Protein AF-A0A1D9P5J7-F1 (afdb_monomer_lite)

Radius of gyration: 16.65 Å; chains: 1; bounding box: 50×26×41 Å

pLDDT: mean 78.48, std 14.66, range [35.38, 95.0]

Sequence (149 aa):
MTESGMLLKSKEDIKRYKVNTLYLCLWLREIQKYADMQSKGEDFDKEKFIYACKMCEQYKLDFISSKESLGFTDKFEFMETNHFVGFSIVDGKFVGDVTDEQLFAITDKWYYGFPVSANHYQFEVSCYAMTQFDTEDRTGMLYKDFKNN

Foldseek 3Di:
DDPVVVVVLLVVLVVQLLVLLLQLLLLLLVLLVVVVCVVVVHDDDPLVNVVSVVSNVVSLVSNQVSCVSLVHDCSPVLQDWADDVAWTRHNSDTGGDADPVRLCVLQVVPPPDDDNDDCSSSSSNNSNVCSNPDPDDCVCVSCVCVVVD

Secondary structure (DSSP, 8-state):
--HHHHHHHHHHHHHHHHHHHHHHHHHHHHHHHHHHHHHTT----HHHHHHHHHHHHHHHHHHHHHHHHHT---TTGGGSSEE-SSEEEETTEEEE---HHHHHHHHTTTTT---SSS-HHHHHHHHHHHHHH--S--HHHHTTTGGG-

Organism: NCBI:txid185008

Structure (mmCIF, N/CA/C/O backbone):
data_AF-A0A1D9P5J7-F1
#
_entry.id   AF-A0A1D9P5J7-F1
#
loop_
_atom_site.group_PDB
_atom_site.id
_atom_site.type_symbol
_atom_site.label_atom_id
_atom_site.label_alt_id
_atom_site.label_comp_id
_atom_site.label_asym_id
_atom_site.label_entity_id
_atom_site.label_seq_id
_atom_site.pdbx_PDB_ins_code
_atom_site.Cartn_x
_atom_site.Cartn_y
_atom_site.Cartn_z
_atom_site.occupancy
_atom_site.B_iso_or_equiv
_atom_site.auth_seq_id
_atom_site.auth_comp_id
_atom_site.auth_asym_id
_atom_site.auth_atom_id
_atom_site.pdbx_PDB_model_num
ATOM 1 N N . MET A 1 1 ? 32.848 -0.262 -15.902 1.00 52.22 1 MET A N 1
ATOM 2 C CA . MET A 1 1 ? 31.845 -1.130 -15.243 1.00 52.22 1 MET A CA 1
ATOM 3 C C . MET A 1 1 ? 31.606 -2.320 -16.152 1.00 52.22 1 MET A C 1
ATOM 5 O O . MET A 1 1 ? 31.424 -2.102 -17.339 1.00 52.22 1 MET A O 1
ATOM 9 N N . THR A 1 2 ? 31.703 -3.545 -15.639 1.00 50.12 2 THR A N 1
ATOM 10 C CA . THR A 1 2 ? 31.455 -4.773 -16.413 1.00 50.12 2 THR A CA 1
ATOM 11 C C . THR A 1 2 ? 29.950 -5.030 -16.534 1.00 50.12 2 THR A C 1
ATOM 13 O O . THR A 1 2 ? 29.193 -4.626 -15.650 1.00 50.12 2 THR A O 1
ATOM 16 N N . GLU A 1 3 ? 29.507 -5.726 -17.586 1.00 59.72 3 GLU A N 1
ATOM 17 C CA . GLU A 1 3 ? 28.096 -6.124 -17.763 1.00 59.72 3 GLU A CA 1
ATOM 18 C C . GLU A 1 3 ? 27.545 -6.875 -16.537 1.00 59.72 3 GLU A C 1
ATOM 20 O O . GLU A 1 3 ? 26.428 -6.604 -16.100 1.00 59.72 3 GLU A O 1
ATOM 25 N N . SER A 1 4 ? 28.361 -7.715 -15.884 1.00 58.38 4 SER A N 1
ATOM 26 C CA . SER A 1 4 ? 28.003 -8.370 -14.614 1.00 58.38 4 SER A CA 1
ATOM 27 C C . SER A 1 4 ? 27.692 -7.390 -13.478 1.00 58.38 4 SER A C 1
ATOM 29 O O . SER A 1 4 ? 26.796 -7.652 -12.679 1.00 58.38 4 SER A O 1
ATOM 31 N N . GLY A 1 5 ? 28.396 -6.256 -13.396 1.00 47.34 5 GLY A N 1
ATOM 32 C CA . GLY A 1 5 ? 28.143 -5.228 -12.381 1.00 47.34 5 GLY A CA 1
ATOM 33 C C . GLY A 1 5 ? 26.831 -4.471 -12.610 1.00 47.34 5 GLY A C 1
ATOM 34 O O . GLY A 1 5 ? 26.131 -4.158 -11.649 1.00 47.34 5 GLY A O 1
ATOM 35 N N . MET A 1 6 ? 26.456 -4.233 -13.872 1.00 56.59 6 MET A N 1
ATOM 36 C CA . MET A 1 6 ? 25.154 -3.647 -14.225 1.00 56.59 6 MET A CA 1
ATOM 37 C C . MET A 1 6 ? 23.994 -4.620 -13.961 1.00 56.59 6 MET A C 1
ATOM 39 O O . MET A 1 6 ? 22.970 -4.221 -13.409 1.00 56.59 6 MET A O 1
ATOM 43 N N . LEU A 1 7 ? 24.174 -5.904 -14.286 1.00 57.62 7 LEU A N 1
ATOM 44 C CA . LEU A 1 7 ? 23.186 -6.962 -14.042 1.00 57.62 7 LEU A CA 1
ATOM 45 C C . LEU A 1 7 ? 22.918 -7.210 -12.548 1.00 57.62 7 LEU A C 1
ATOM 47 O O . LEU A 1 7 ? 21.777 -7.460 -12.163 1.00 57.62 7 LEU A O 1
ATOM 51 N N . LEU A 1 8 ? 23.948 -7.137 -11.699 1.00 59.38 8 LEU A N 1
ATOM 52 C CA . LEU A 1 8 ? 23.805 -7.277 -10.244 1.00 59.38 8 LEU A CA 1
ATOM 53 C C . LEU A 1 8 ? 23.042 -6.096 -9.628 1.00 59.38 8 LEU A C 1
ATOM 55 O O . LEU A 1 8 ? 22.108 -6.319 -8.859 1.00 59.38 8 LEU A O 1
ATOM 59 N N . LYS A 1 9 ? 23.375 -4.861 -10.027 1.00 60.06 9 LYS A N 1
ATOM 60 C CA . LYS A 1 9 ? 22.712 -3.641 -9.539 1.00 60.06 9 LYS A CA 1
ATOM 61 C C . LYS A 1 9 ? 21.20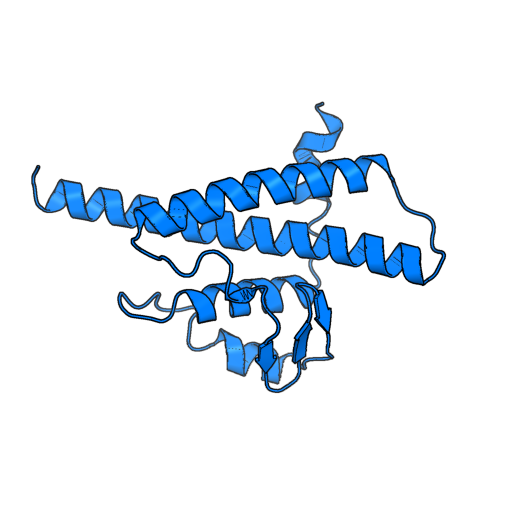7 -3.642 -9.849 1.00 60.06 9 LYS A C 1
ATOM 63 O O . LYS A 1 9 ? 20.395 -3.422 -8.958 1.00 60.06 9 LYS A O 1
ATOM 68 N N . SER A 1 10 ? 20.836 -4.040 -11.069 1.00 74.06 10 SER A N 1
ATOM 69 C CA . SER A 1 10 ? 19.431 -4.158 -11.486 1.00 74.06 10 SER A CA 1
ATOM 70 C C . SER A 1 10 ? 18.618 -5.146 -10.628 1.00 74.06 10 SER A C 1
ATOM 72 O O . SER A 1 10 ? 17.459 -4.881 -10.310 1.00 74.06 10 SER A O 1
ATOM 74 N N . LYS A 1 11 ? 19.211 -6.263 -10.180 1.00 78.94 11 LYS A N 1
ATOM 75 C CA . LYS A 1 11 ? 18.520 -7.236 -9.310 1.00 78.94 11 LYS A CA 1
ATOM 76 C C . LYS A 1 11 ? 18.248 -6.688 -7.908 1.00 78.94 11 LYS A C 1
ATOM 78 O O . LYS A 1 11 ? 17.192 -6.967 -7.338 1.00 78.94 11 LYS A O 1
ATOM 83 N N . GLU A 1 12 ? 19.186 -5.930 -7.349 1.00 84.56 12 GLU A N 1
ATOM 84 C CA . GLU A 1 12 ? 19.019 -5.283 -6.044 1.00 84.56 12 GLU A CA 1
ATOM 85 C C . GLU A 1 12 ? 17.974 -4.166 -6.100 1.00 84.56 12 GLU A C 1
ATOM 87 O O . GLU A 1 12 ? 17.126 -4.083 -5.210 1.00 84.56 12 GLU A O 1
ATOM 92 N N . ASP A 1 13 ? 17.977 -3.370 -7.172 1.00 84.94 13 ASP A N 1
ATOM 93 C CA . ASP A 1 13 ? 16.975 -2.329 -7.418 1.00 84.94 13 ASP A CA 1
ATOM 94 C C . ASP A 1 13 ? 15.560 -2.914 -7.502 1.00 84.94 13 ASP A C 1
ATOM 96 O O . ASP A 1 13 ? 14.656 -2.451 -6.806 1.00 84.94 13 ASP A O 1
ATOM 100 N N . ILE A 1 14 ? 15.379 -4.010 -8.251 1.00 85.88 14 ILE A N 1
ATOM 101 C CA . ILE A 1 14 ? 14.092 -4.719 -8.337 1.00 85.88 14 ILE A CA 1
ATOM 102 C C . ILE A 1 14 ? 13.667 -5.255 -6.966 1.00 85.88 14 ILE A C 1
ATOM 104 O O . ILE A 1 14 ? 12.493 -5.167 -6.601 1.00 85.88 14 ILE A O 1
ATOM 108 N N . LYS A 1 15 ? 14.597 -5.820 -6.184 1.00 87.81 15 LYS A N 1
ATOM 109 C CA . LYS A 1 15 ? 14.285 -6.330 -4.842 1.00 87.81 15 LYS A CA 1
ATOM 110 C C . LYS A 1 15 ? 13.806 -5.205 -3.924 1.00 87.81 15 LYS A C 1
ATOM 112 O O . LYS A 1 15 ? 12.801 -5.387 -3.239 1.00 87.81 15 LYS A O 1
ATOM 117 N N . ARG A 1 16 ? 14.495 -4.058 -3.922 1.00 90.50 16 ARG A N 1
ATOM 118 C CA . ARG A 1 16 ? 14.094 -2.876 -3.143 1.00 90.50 16 ARG A CA 1
ATOM 119 C C . ARG A 1 16 ? 12.720 -2.372 -3.561 1.00 90.50 16 ARG A C 1
ATOM 121 O O . ARG A 1 16 ? 11.864 -2.206 -2.702 1.00 90.50 16 ARG A O 1
ATOM 128 N N . TYR A 1 17 ? 12.488 -2.228 -4.863 1.00 90.19 17 TYR A N 1
ATOM 129 C CA . TYR A 1 17 ? 11.202 -1.799 -5.404 1.00 90.19 17 TYR A CA 1
ATOM 130 C C . TYR A 1 17 ? 10.047 -2.704 -4.955 1.00 90.19 17 TYR A C 1
ATOM 132 O O . TYR A 1 17 ? 9.049 -2.213 -4.429 1.00 90.19 17 TYR A O 1
ATOM 140 N N . LYS A 1 18 ? 10.204 -4.030 -5.058 1.00 88.56 18 LYS A N 1
ATOM 141 C CA . LYS A 1 18 ? 9.186 -4.995 -4.608 1.00 88.56 18 LYS A CA 1
ATOM 142 C C . LYS A 1 18 ? 8.875 -4.871 -3.116 1.00 88.56 18 LYS A C 1
ATOM 144 O O . LYS A 1 18 ? 7.709 -4.861 -2.734 1.00 88.56 18 LYS A O 1
ATOM 149 N N . VAL A 1 19 ? 9.911 -4.773 -2.279 1.00 91.19 19 VAL A N 1
ATOM 150 C CA . VAL A 1 19 ? 9.755 -4.630 -0.823 1.00 91.19 19 VAL A CA 1
ATOM 151 C C . VAL A 1 19 ? 9.059 -3.313 -0.485 1.00 91.19 19 VAL A C 1
ATOM 153 O O . VAL A 1 19 ? 8.067 -3.323 0.239 1.00 91.19 19 VAL A O 1
ATOM 156 N N . ASN A 1 20 ? 9.525 -2.198 -1.046 1.00 92.94 20 ASN A N 1
ATOM 157 C CA . ASN A 1 20 ? 8.971 -0.877 -0.760 1.00 92.94 20 ASN A CA 1
ATOM 158 C C . ASN A 1 20 ? 7.515 -0.760 -1.224 1.00 92.94 20 ASN A C 1
ATOM 160 O O . ASN A 1 20 ? 6.693 -0.223 -0.489 1.00 92.94 20 ASN A O 1
ATOM 164 N N . THR A 1 21 ? 7.179 -1.330 -2.386 1.00 91.62 21 THR A N 1
ATOM 165 C CA . THR A 1 21 ? 5.797 -1.382 -2.895 1.00 91.62 21 THR A CA 1
ATOM 166 C C . THR A 1 21 ? 4.880 -2.128 -1.927 1.00 91.62 21 THR A C 1
ATOM 168 O O . THR A 1 21 ? 3.831 -1.611 -1.549 1.00 91.62 21 THR A O 1
ATOM 171 N N . LEU A 1 22 ? 5.289 -3.318 -1.470 1.00 90.75 22 LEU A N 1
ATOM 172 C CA . LEU A 1 22 ? 4.500 -4.116 -0.530 1.00 90.75 22 LEU A CA 1
ATOM 173 C C . LEU A 1 22 ? 4.276 -3.379 0.798 1.00 90.75 22 LEU A C 1
ATOM 175 O O . LEU A 1 22 ? 3.145 -3.298 1.272 1.00 90.75 22 LEU A O 1
ATOM 179 N N . TYR A 1 23 ? 5.336 -2.833 1.400 1.00 93.12 23 TYR A N 1
ATOM 180 C CA . TYR A 1 23 ? 5.215 -2.124 2.676 1.00 93.12 23 TYR A CA 1
ATOM 181 C C . TYR A 1 23 ? 4.403 -0.834 2.548 1.00 93.12 23 TYR A C 1
ATOM 183 O O . TYR A 1 23 ? 3.605 -0.549 3.437 1.00 93.12 23 TYR A O 1
ATOM 191 N N . LEU A 1 24 ? 4.536 -0.093 1.445 1.00 93.19 24 LEU A N 1
ATOM 192 C CA . LEU A 1 24 ? 3.682 1.061 1.164 1.00 93.19 24 LEU A CA 1
ATOM 193 C C . LEU A 1 24 ? 2.200 0.656 1.136 1.00 93.19 24 LEU A C 1
ATOM 195 O O . LEU A 1 24 ? 1.392 1.264 1.833 1.00 93.19 24 LEU A O 1
ATOM 199 N N . CYS A 1 25 ? 1.852 -0.408 0.405 1.00 92.25 25 CYS A N 1
ATOM 200 C CA . CYS A 1 25 ? 0.479 -0.920 0.329 1.00 92.25 25 CYS A CA 1
ATOM 201 C C . CYS A 1 25 ? -0.067 -1.335 1.706 1.00 92.25 25 CYS A C 1
ATOM 203 O O . CYS A 1 25 ? -1.199 -1.002 2.058 1.00 92.25 25 CYS A O 1
ATOM 205 N N . LEU A 1 26 ? 0.758 -2.007 2.517 1.00 92.94 26 LEU A N 1
ATOM 206 C CA . LEU A 1 26 ? 0.397 -2.395 3.880 1.00 92.94 26 LEU A CA 1
ATOM 207 C C . LEU A 1 26 ? 0.135 -1.185 4.786 1.00 92.94 26 LEU A C 1
ATOM 209 O O . LEU A 1 26 ? -0.832 -1.200 5.544 1.00 92.94 26 LEU A O 1
ATOM 213 N N . TRP A 1 27 ? 0.951 -0.132 4.706 1.00 93.69 27 TRP A N 1
ATOM 214 C CA . TRP A 1 27 ? 0.734 1.079 5.501 1.00 93.69 27 TRP A CA 1
ATOM 215 C C . TRP A 1 27 ? -0.486 1.878 5.043 1.00 93.69 27 TRP A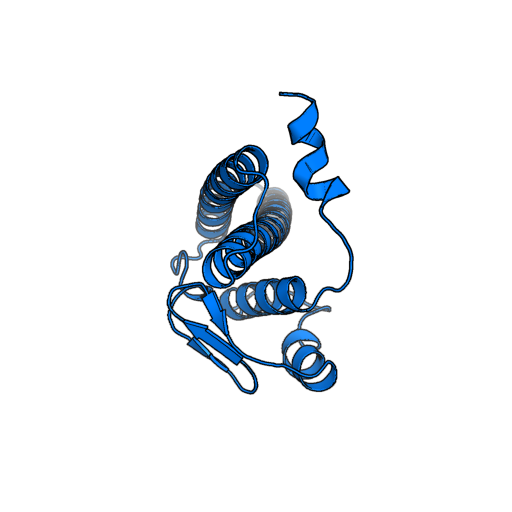 C 1
ATOM 217 O O . TRP A 1 27 ? -1.245 2.355 5.885 1.00 93.69 27 TRP A O 1
ATOM 227 N N . LEU A 1 28 ? -0.727 1.961 3.732 1.00 90.31 28 LEU A N 1
ATOM 228 C CA . LEU A 1 28 ? -1.944 2.559 3.177 1.00 90.31 28 LEU A CA 1
ATOM 229 C C . LEU A 1 28 ? -3.202 1.833 3.664 1.00 90.31 28 LEU A C 1
ATOM 231 O O . LEU A 1 28 ? -4.180 2.479 4.034 1.00 90.31 28 LEU A O 1
ATOM 235 N N . ARG A 1 29 ? -3.166 0.497 3.732 1.00 90.44 29 ARG A N 1
ATOM 236 C CA . ARG A 1 29 ? -4.239 -0.305 4.329 1.00 90.44 29 ARG A CA 1
ATOM 237 C C . ARG A 1 29 ? -4.482 0.050 5.792 1.00 90.44 29 ARG A C 1
ATOM 239 O O . ARG A 1 29 ? -5.632 0.224 6.179 1.00 90.44 29 ARG A O 1
ATOM 246 N N . GLU A 1 30 ? -3.435 0.157 6.609 1.00 90.69 30 GLU A N 1
ATOM 247 C CA . GLU A 1 30 ? -3.596 0.522 8.023 1.00 90.69 30 GLU A CA 1
ATOM 248 C C . GLU A 1 30 ? -4.201 1.924 8.177 1.00 90.69 30 GLU A C 1
ATOM 250 O O . GLU A 1 30 ? -5.152 2.097 8.935 1.00 90.69 30 GLU A O 1
ATOM 255 N N . ILE A 1 31 ? -3.732 2.909 7.404 1.00 90.00 31 ILE A N 1
ATOM 256 C CA . ILE A 1 31 ? -4.311 4.263 7.390 1.00 90.00 31 ILE A CA 1
ATOM 257 C C . ILE A 1 31 ? -5.789 4.224 6.985 1.00 90.00 31 ILE A C 1
ATOM 259 O O . ILE A 1 31 ? -6.617 4.861 7.637 1.00 90.00 31 ILE A O 1
ATOM 263 N N . GLN A 1 32 ? -6.136 3.451 5.952 1.00 88.81 32 GLN A N 1
ATOM 264 C CA . GLN A 1 32 ? -7.522 3.287 5.523 1.00 88.81 32 GLN A CA 1
ATOM 265 C C . GLN A 1 32 ? -8.393 2.656 6.620 1.00 88.81 32 GLN A C 1
ATOM 267 O O . GLN A 1 32 ? -9.489 3.155 6.863 1.00 88.81 32 GLN A O 1
ATOM 272 N N . LYS A 1 33 ? -7.903 1.637 7.341 1.00 88.75 33 LYS A N 1
ATOM 273 C CA . LYS A 1 33 ? -8.623 1.053 8.487 1.00 88.75 33 LYS A CA 1
ATOM 274 C C . LYS A 1 33 ? -8.934 2.103 9.554 1.00 88.75 33 LYS A C 1
ATOM 276 O O . LYS A 1 33 ? -10.072 2.165 10.008 1.00 88.75 33 LYS A O 1
ATOM 281 N N . TYR A 1 34 ? -7.972 2.956 9.918 1.00 86.81 34 TYR A N 1
ATOM 282 C CA . TYR A 1 34 ? -8.219 4.043 10.877 1.00 86.81 34 TYR A CA 1
ATOM 283 C C . TYR A 1 34 ? -9.243 5.057 10.355 1.00 86.81 34 TYR A C 1
ATOM 285 O O . TYR A 1 34 ? -10.119 5.480 11.108 1.00 86.81 34 TYR A O 1
ATOM 293 N N . ALA A 1 35 ? -9.178 5.421 9.071 1.00 83.44 35 ALA A N 1
ATOM 294 C CA . ALA A 1 35 ? -10.163 6.308 8.453 1.00 83.44 35 ALA A CA 1
ATOM 295 C C . ALA A 1 35 ? -11.576 5.695 8.466 1.00 83.44 35 ALA A C 1
ATOM 297 O O . ALA A 1 35 ? -12.556 6.385 8.756 1.00 83.44 35 ALA A O 1
ATOM 298 N N . ASP A 1 36 ? -11.685 4.391 8.207 1.00 86.25 36 ASP A N 1
ATOM 299 C CA . ASP A 1 36 ? -12.951 3.667 8.252 1.00 86.25 36 ASP A CA 1
ATOM 300 C C . ASP A 1 36 ? -13.491 3.567 9.691 1.00 86.25 36 ASP A C 1
ATOM 302 O O . ASP A 1 36 ? -14.672 3.848 9.901 1.00 86.25 36 ASP A O 1
ATOM 306 N N . MET A 1 37 ? -12.646 3.269 10.688 1.00 88.12 37 MET A N 1
ATOM 307 C CA . MET A 1 37 ? -13.012 3.307 12.116 1.00 88.12 37 MET A CA 1
ATOM 308 C C . MET A 1 37 ? -13.533 4.694 12.515 1.00 88.12 37 MET A C 1
ATOM 310 O O . MET A 1 37 ? -14.627 4.814 13.068 1.00 88.12 37 MET A O 1
ATOM 314 N N . GLN A 1 38 ? -12.812 5.756 12.141 1.00 83.88 38 GLN A N 1
ATOM 315 C CA . GLN A 1 38 ? -13.226 7.135 12.399 1.00 83.88 38 GLN A CA 1
ATOM 316 C C . GLN A 1 38 ? -14.589 7.452 11.765 1.00 83.88 38 GLN A C 1
ATOM 318 O O . GLN A 1 38 ? -15.440 8.056 12.416 1.00 83.88 38 GLN A O 1
ATOM 323 N N . SER A 1 39 ? -14.821 7.027 10.517 1.00 84.06 39 SER A N 1
ATOM 324 C CA . SER A 1 39 ? -16.091 7.254 9.810 1.00 84.06 39 SER A CA 1
ATOM 325 C C . SER A 1 39 ? -17.286 6.554 10.468 1.00 84.06 39 SER A C 1
ATOM 327 O O . SER A 1 39 ? -18.413 7.039 10.382 1.00 84.06 39 SER A O 1
ATOM 329 N N . LYS A 1 40 ? -17.031 5.439 11.164 1.00 92.44 40 LYS A N 1
ATOM 330 C CA . LYS A 1 40 ? -18.022 4.670 11.927 1.00 92.44 40 LYS A CA 1
ATOM 331 C C . LYS A 1 40 ? -18.185 5.158 13.371 1.00 92.44 40 LYS A C 1
ATOM 333 O O . LYS A 1 40 ? -19.047 4.651 14.082 1.00 92.44 40 LYS A O 1
ATOM 338 N N . GLY A 1 41 ? -17.388 6.137 13.807 1.00 91.31 41 GLY A N 1
ATOM 339 C CA . GLY A 1 41 ? -17.370 6.608 15.193 1.00 91.31 41 GLY A CA 1
ATOM 340 C C . GLY A 1 41 ? -16.729 5.616 16.169 1.00 91.31 41 GLY A C 1
ATOM 341 O O . GLY A 1 41 ? -16.997 5.682 17.367 1.00 91.31 41 GLY A O 1
ATOM 342 N N . GLU A 1 42 ? -15.910 4.691 15.665 1.00 94.56 42 GLU A N 1
ATOM 343 C CA . GLU A 1 42 ? -15.153 3.740 16.476 1.00 94.56 42 GLU A CA 1
ATOM 344 C C . GLU A 1 42 ? -13.890 4.412 17.033 1.00 94.56 42 GLU A C 1
ATOM 346 O O . GLU A 1 42 ? -13.213 5.177 16.338 1.00 94.56 42 GLU A O 1
ATOM 351 N N . ASP A 1 43 ? -13.571 4.131 18.298 1.00 92.06 43 ASP A N 1
ATOM 352 C CA . ASP A 1 43 ? -12.351 4.634 18.928 1.00 92.06 43 ASP A CA 1
ATOM 353 C C . ASP A 1 43 ? -11.124 3.855 18.436 1.00 92.06 43 ASP A C 1
ATOM 355 O O . ASP A 1 43 ? -11.194 2.648 18.188 1.00 92.06 43 ASP A O 1
ATOM 359 N N . PHE A 1 44 ? -9.988 4.538 18.299 1.00 91.12 44 PHE A N 1
ATOM 360 C CA . PHE A 1 44 ? -8.753 3.935 17.806 1.00 91.12 44 PHE A CA 1
ATOM 361 C C . PHE A 1 44 ? -7.503 4.534 18.452 1.00 91.12 44 PHE A C 1
ATOM 363 O O . PHE A 1 44 ? -7.476 5.668 18.933 1.00 91.12 44 PHE A O 1
ATOM 370 N N . ASP A 1 45 ? -6.425 3.755 18.422 1.00 92.38 45 ASP A N 1
ATOM 371 C CA . ASP A 1 45 ? -5.126 4.138 18.965 1.00 92.38 45 ASP A CA 1
ATOM 372 C C . ASP A 1 45 ? -4.472 5.239 18.108 1.00 92.38 45 ASP A C 1
ATOM 374 O O . ASP A 1 45 ? -3.935 4.994 17.021 1.00 92.38 45 ASP A O 1
ATOM 378 N N . LYS A 1 46 ? -4.524 6.480 18.607 1.00 90.00 46 LYS A N 1
ATOM 379 C CA . LYS A 1 46 ? -3.982 7.662 17.921 1.00 90.00 46 LYS A CA 1
ATOM 380 C C . LYS A 1 46 ? -2.469 7.598 17.725 1.00 90.00 46 LYS A C 1
ATOM 382 O O . LYS A 1 46 ? -1.978 8.116 16.724 1.00 90.00 46 LYS A O 1
ATOM 387 N N . GLU A 1 47 ? -1.727 6.982 18.641 1.00 93.69 47 GLU A N 1
ATOM 388 C CA . GLU A 1 47 ? -0.269 6.880 18.524 1.00 93.69 47 GLU A CA 1
ATOM 389 C C . GLU A 1 47 ? 0.109 5.914 17.404 1.00 93.69 47 GLU A C 1
ATOM 391 O O . GLU A 1 47 ? 0.964 6.228 16.571 1.00 93.69 47 GLU A O 1
ATOM 396 N N . LYS A 1 48 ? -0.596 4.781 17.304 1.00 92.56 48 LYS A N 1
ATOM 397 C CA . LYS A 1 48 ? -0.423 3.854 16.179 1.00 92.56 48 LYS A CA 1
ATOM 398 C C . LYS A 1 48 ? -0.857 4.444 14.845 1.00 92.56 48 LYS A C 1
ATOM 400 O O . LYS A 1 48 ? -0.226 4.136 13.832 1.00 92.56 48 LYS A O 1
ATOM 405 N N . PHE A 1 49 ? -1.889 5.286 14.823 1.00 90.50 49 PHE A N 1
ATOM 406 C CA . PHE A 1 49 ? -2.270 6.020 13.617 1.00 90.50 49 PHE A CA 1
ATOM 407 C C . PHE A 1 49 ? -1.157 6.981 13.171 1.00 90.50 49 PHE A C 1
ATOM 409 O O . PHE A 1 49 ? -0.724 6.931 12.021 1.00 90.50 49 PHE A O 1
ATOM 416 N N . ILE A 1 50 ? -0.625 7.800 14.086 1.00 91.44 50 ILE A N 1
ATOM 417 C CA . ILE A 1 50 ? 0.493 8.713 13.792 1.00 91.44 50 ILE A CA 1
ATOM 418 C C . ILE A 1 50 ? 1.717 7.930 13.300 1.00 91.44 50 ILE A C 1
ATOM 420 O O . ILE A 1 50 ? 2.360 8.327 12.323 1.00 91.44 50 ILE A O 1
ATOM 424 N N . TYR A 1 51 ? 2.024 6.798 13.938 1.00 94.56 51 TYR A N 1
ATOM 425 C CA . TYR A 1 51 ? 3.110 5.922 13.513 1.00 94.56 51 TYR A CA 1
ATOM 426 C C . TYR A 1 51 ? 2.880 5.358 12.104 1.00 94.56 51 TYR A C 1
ATOM 428 O O . TYR A 1 51 ? 3.792 5.411 11.281 1.00 94.56 51 TYR A O 1
ATOM 436 N N . ALA A 1 52 ? 1.668 4.890 11.789 1.00 91.75 52 ALA A N 1
ATOM 437 C CA . ALA A 1 52 ? 1.323 4.406 10.452 1.00 91.75 52 ALA A CA 1
ATOM 438 C C . ALA A 1 52 ? 1.506 5.491 9.384 1.00 91.75 52 ALA A C 1
ATOM 440 O O . ALA A 1 52 ? 2.118 5.227 8.352 1.00 91.75 52 ALA A O 1
ATOM 441 N N . CYS A 1 53 ? 1.066 6.724 9.653 1.00 89.88 53 CYS A N 1
ATOM 442 C CA . CYS A 1 53 ? 1.284 7.869 8.766 1.00 89.88 53 CYS A CA 1
ATOM 443 C C . CYS A 1 53 ? 2.777 8.143 8.536 1.00 89.88 53 CYS A C 1
ATOM 445 O O . CYS A 1 53 ? 3.207 8.299 7.393 1.00 89.88 53 CYS A O 1
ATOM 447 N N . LYS A 1 54 ? 3.585 8.148 9.605 1.00 94.75 54 LYS A N 1
ATOM 448 C CA . LYS A 1 54 ? 5.042 8.338 9.514 1.00 94.75 54 LYS A CA 1
ATOM 449 C C . LYS A 1 54 ? 5.701 7.253 8.662 1.00 94.75 54 LYS A C 1
ATOM 451 O O . LYS A 1 54 ? 6.521 7.562 7.800 1.00 94.75 54 LYS A O 1
ATOM 456 N N . MET A 1 55 ? 5.356 5.991 8.902 1.00 95.00 55 MET A N 1
ATOM 457 C CA . MET A 1 55 ? 5.931 4.873 8.158 1.00 95.00 55 MET A CA 1
ATOM 458 C C . MET A 1 55 ? 5.468 4.860 6.700 1.00 95.00 55 MET A C 1
ATOM 460 O O . MET A 1 55 ? 6.278 4.595 5.815 1.00 95.00 55 MET A O 1
ATOM 464 N N . CYS A 1 56 ? 4.209 5.209 6.431 1.00 91.31 56 CYS A N 1
ATOM 465 C CA . CYS A 1 56 ? 3.703 5.369 5.073 1.00 91.31 56 CYS A CA 1
ATOM 466 C C . CYS A 1 56 ? 4.501 6.423 4.298 1.00 91.31 56 CYS A C 1
ATOM 468 O O . CYS A 1 56 ? 4.909 6.155 3.172 1.00 91.31 56 CYS A O 1
ATOM 470 N N . GLU A 1 57 ? 4.770 7.589 4.895 1.00 90.00 57 GLU A N 1
ATOM 471 C CA . GLU A 1 57 ? 5.557 8.645 4.245 1.00 90.00 57 GLU A CA 1
ATOM 472 C C . GLU A 1 57 ? 7.002 8.197 3.975 1.00 90.00 57 GLU A C 1
ATOM 474 O O . GLU A 1 57 ? 7.534 8.437 2.894 1.00 90.00 57 GLU A O 1
ATOM 479 N N . GLN A 1 58 ? 7.622 7.470 4.908 1.00 94.44 58 GLN A N 1
ATOM 480 C CA . GLN A 1 58 ? 8.957 6.905 4.696 1.00 94.44 58 GLN A CA 1
ATOM 481 C C . GLN A 1 58 ? 8.978 5.935 3.504 1.00 94.44 58 GLN A C 1
ATOM 483 O O . GLN A 1 58 ? 9.749 6.117 2.563 1.00 94.44 58 GLN A O 1
ATOM 488 N N . TYR A 1 59 ? 8.090 4.936 3.499 1.00 93.25 59 TYR A N 1
ATOM 489 C CA . TYR A 1 59 ? 8.035 3.949 2.417 1.00 93.25 59 TYR A CA 1
ATOM 490 C C . TYR A 1 59 ? 7.593 4.552 1.083 1.00 93.25 59 TYR A C 1
ATOM 492 O O . TYR A 1 59 ? 7.996 4.063 0.031 1.00 93.25 59 TYR A O 1
ATOM 500 N N . LYS A 1 60 ? 6.813 5.636 1.109 1.00 89.69 60 LYS A N 1
ATOM 501 C CA . LYS A 1 60 ? 6.472 6.431 -0.069 1.00 89.69 60 LYS A CA 1
ATOM 502 C C . LYS A 1 60 ? 7.726 7.032 -0.711 1.00 89.69 60 LYS A C 1
ATOM 504 O O . LYS A 1 60 ? 7.899 6.904 -1.921 1.00 89.69 60 LYS A O 1
ATOM 509 N N . LEU A 1 61 ? 8.614 7.644 0.075 1.00 91.56 61 LEU A N 1
ATOM 510 C CA . LEU A 1 61 ? 9.885 8.186 -0.424 1.00 91.56 61 LEU A CA 1
ATOM 511 C C . LEU A 1 61 ? 10.800 7.075 -0.960 1.00 91.56 61 LEU A C 1
ATOM 513 O O . LEU A 1 61 ? 11.340 7.193 -2.063 1.00 91.56 61 LEU A O 1
ATOM 517 N N . ASP A 1 62 ? 10.913 5.968 -0.224 1.00 94.00 62 ASP A N 1
ATOM 518 C CA . ASP A 1 62 ? 11.744 4.825 -0.616 1.00 94.00 62 ASP A CA 1
ATOM 519 C C . ASP A 1 62 ? 11.220 4.137 -1.890 1.00 94.00 62 ASP A C 1
ATOM 521 O O . ASP A 1 62 ? 11.993 3.660 -2.728 1.00 94.00 62 ASP A O 1
ATOM 525 N N . PHE A 1 63 ? 9.899 4.108 -2.072 1.00 91.12 63 PHE A N 1
ATOM 526 C CA . PHE A 1 63 ? 9.247 3.635 -3.287 1.00 91.12 63 PHE A CA 1
ATOM 527 C C . PHE A 1 63 ? 9.594 4.517 -4.493 1.0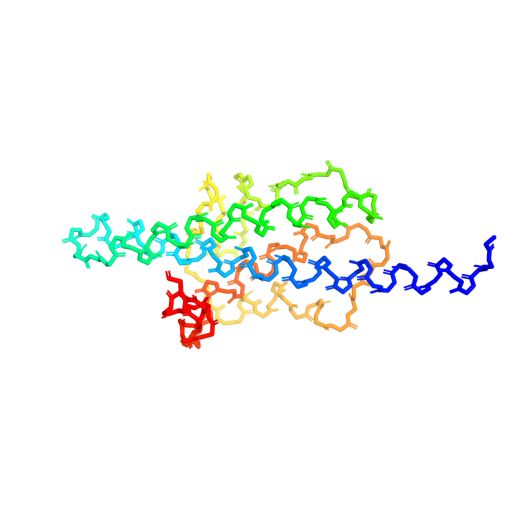0 91.12 63 PHE A C 1
ATOM 529 O O . PHE A 1 63 ? 10.100 3.983 -5.481 1.00 91.12 63 PHE A O 1
ATOM 536 N N . ILE A 1 64 ? 9.430 5.845 -4.405 1.00 89.75 64 ILE A N 1
ATOM 537 C CA . ILE A 1 64 ? 9.798 6.772 -5.498 1.00 89.75 64 ILE A CA 1
ATOM 538 C C . ILE A 1 64 ? 11.266 6.591 -5.876 1.00 89.75 64 ILE A C 1
ATOM 540 O O . ILE A 1 64 ? 11.580 6.402 -7.048 1.00 89.75 64 ILE A O 1
ATOM 544 N N . SER A 1 65 ? 12.159 6.577 -4.884 1.00 90.94 65 SER A N 1
ATOM 545 C CA . SER A 1 65 ? 13.596 6.425 -5.124 1.00 90.94 65 SER A CA 1
ATOM 546 C C . SER A 1 65 ? 13.923 5.111 -5.848 1.00 90.94 65 SER A C 1
ATOM 548 O O . SER A 1 65 ? 14.761 5.072 -6.756 1.00 90.94 65 SER A O 1
ATOM 550 N N . SER A 1 66 ? 13.226 4.024 -5.497 1.00 90.38 66 SER A N 1
ATOM 551 C CA . SER A 1 66 ? 13.381 2.739 -6.182 1.00 90.38 66 SER A CA 1
ATOM 552 C C . SER A 1 66 ? 12.828 2.747 -7.615 1.00 90.38 66 SER A C 1
ATOM 554 O O . SER A 1 66 ? 13.454 2.159 -8.496 1.00 90.38 66 SER A O 1
ATOM 556 N N . LYS A 1 67 ? 11.724 3.465 -7.879 1.00 86.56 67 LYS A N 1
ATOM 557 C CA . LYS A 1 67 ? 11.172 3.665 -9.232 1.00 86.56 67 LYS A CA 1
ATOM 558 C C . LYS A 1 67 ? 12.130 4.449 -10.116 1.00 86.56 67 LYS A C 1
ATOM 560 O O . LYS A 1 67 ? 12.448 4.001 -11.215 1.00 86.56 67 LYS A O 1
ATOM 565 N N . GLU A 1 68 ? 12.662 5.556 -9.606 1.00 87.69 68 GLU A N 1
ATOM 566 C CA . GLU A 1 68 ? 13.641 6.387 -10.313 1.00 87.69 68 GLU A CA 1
ATOM 567 C C . GLU A 1 68 ? 14.906 5.594 -10.667 1.00 87.69 68 GLU A C 1
ATOM 569 O O . GLU A 1 68 ? 15.407 5.687 -11.786 1.00 87.69 68 GLU A O 1
ATOM 574 N N . SER A 1 69 ? 15.380 4.743 -9.750 1.00 87.06 69 SER A N 1
ATOM 575 C CA . SER A 1 69 ? 16.545 3.872 -9.973 1.00 87.06 69 SER A CA 1
ATOM 576 C C . SER A 1 69 ? 16.320 2.829 -11.078 1.00 87.06 69 SER A C 1
ATOM 578 O O . SER A 1 69 ? 17.275 2.413 -11.733 1.00 87.06 69 SER A O 1
ATOM 580 N N . LEU A 1 70 ? 15.066 2.427 -11.303 1.00 85.31 70 LEU A N 1
ATOM 581 C CA . LEU A 1 70 ? 14.649 1.510 -12.369 1.00 85.31 70 LEU A CA 1
ATOM 582 C C . LEU A 1 70 ? 14.236 2.230 -13.665 1.00 85.31 70 LEU A C 1
ATOM 584 O O . LEU A 1 70 ? 13.968 1.567 -14.665 1.00 85.31 70 LEU A O 1
ATOM 588 N N . GLY A 1 71 ? 14.210 3.566 -13.667 1.00 84.25 71 GLY A N 1
ATOM 589 C CA . GLY A 1 71 ? 13.797 4.378 -14.813 1.00 84.25 71 GLY A CA 1
ATOM 590 C C . GLY A 1 71 ? 12.280 4.529 -14.980 1.00 84.25 71 GLY A C 1
ATOM 591 O O . GLY A 1 71 ? 11.838 4.918 -16.059 1.00 84.25 71 GLY A O 1
ATOM 592 N N . PHE A 1 72 ? 11.480 4.236 -13.951 1.00 84.44 72 PHE A N 1
ATOM 593 C CA . PHE A 1 72 ? 10.029 4.460 -13.966 1.00 84.44 72 PHE A CA 1
ATOM 594 C C . PHE A 1 72 ? 9.703 5.908 -13.567 1.00 84.44 72 PHE A C 1
ATOM 596 O O . PHE A 1 72 ? 10.225 6.414 -12.572 1.00 84.44 72 PHE A O 1
ATOM 603 N N . THR A 1 73 ? 8.845 6.588 -14.334 1.00 80.31 73 THR A N 1
ATOM 604 C CA . THR A 1 73 ? 8.581 8.040 -14.188 1.00 80.31 73 THR A CA 1
ATOM 605 C C . THR A 1 73 ? 7.153 8.388 -13.775 1.00 80.31 73 THR A C 1
ATOM 607 O O . THR A 1 73 ? 6.856 9.550 -13.509 1.00 80.31 73 THR A O 1
ATOM 610 N N . ASP A 1 74 ? 6.278 7.393 -13.704 1.00 75.94 74 ASP A N 1
ATOM 611 C CA . ASP A 1 74 ? 4.851 7.479 -13.373 1.00 75.94 74 ASP A CA 1
ATOM 612 C C . ASP A 1 74 ? 4.571 7.767 -11.887 1.00 75.94 74 ASP A C 1
ATOM 614 O O . ASP A 1 74 ? 3.437 8.034 -11.503 1.00 75.94 74 ASP A O 1
ATOM 618 N N . LYS A 1 75 ? 5.603 7.757 -11.030 1.00 78.88 75 LYS A N 1
ATOM 619 C CA . LYS A 1 75 ? 5.517 8.046 -9.587 1.00 78.88 75 LYS A CA 1
ATOM 620 C C . LYS A 1 75 ? 4.412 7.231 -8.896 1.00 78.88 75 LYS A C 1
ATOM 622 O O . LYS A 1 75 ? 4.672 6.089 -8.530 1.00 78.88 75 LYS A O 1
ATOM 627 N N . PHE A 1 76 ? 3.214 7.796 -8.725 1.00 78.62 76 PHE A N 1
ATOM 628 C CA . PHE A 1 76 ? 2.086 7.237 -7.967 1.00 78.62 76 PHE A CA 1
ATOM 629 C C . PHE A 1 76 ? 0.830 6.989 -8.803 1.00 78.62 76 PHE A C 1
ATOM 631 O O . PHE A 1 76 ? -0.258 6.963 -8.238 1.00 78.62 76 PHE A O 1
ATOM 638 N N . GLU A 1 77 ? 0.953 6.790 -10.114 1.00 80.19 77 GLU A N 1
ATOM 639 C CA . GLU A 1 77 ? -0.200 6.572 -10.999 1.00 80.19 77 GLU A CA 1
ATOM 640 C C . GLU A 1 77 ? -1.180 5.498 -10.464 1.00 80.19 77 GLU A C 1
ATOM 642 O O . GLU A 1 77 ? -2.394 5.658 -10.566 1.00 80.19 77 GLU A O 1
ATOM 647 N N . PHE A 1 78 ? -0.691 4.447 -9.784 1.00 78.62 78 PHE A N 1
ATOM 648 C CA . PHE A 1 78 ? -1.537 3.396 -9.183 1.00 78.62 78 PHE A CA 1
ATOM 649 C C . PHE A 1 78 ? -2.472 3.869 -8.059 1.00 78.62 78 PHE A C 1
ATOM 651 O O . PHE A 1 78 ? -3.455 3.195 -7.767 1.00 78.62 78 PHE A O 1
ATOM 658 N N . MET A 1 79 ? -2.179 5.010 -7.433 1.00 76.12 79 MET A N 1
ATOM 659 C CA . MET A 1 79 ? -2.989 5.615 -6.368 1.00 76.12 79 MET A CA 1
ATOM 660 C C . MET A 1 79 ? -3.958 6.677 -6.892 1.00 76.12 79 MET A C 1
ATOM 662 O O . MET A 1 79 ? -4.778 7.187 -6.127 1.00 76.12 79 MET A O 1
ATOM 666 N N . GLU A 1 80 ? -3.861 7.033 -8.174 1.00 79.88 80 GLU A N 1
ATOM 667 C CA . GLU A 1 80 ? -4.831 7.912 -8.819 1.00 79.88 80 GLU A CA 1
ATOM 668 C C . GLU A 1 80 ? -6.191 7.213 -8.943 1.00 79.88 80 GLU A C 1
ATOM 670 O O . GLU A 1 80 ? -6.342 6.019 -8.658 1.00 79.88 80 GLU A O 1
ATOM 675 N N . THR A 1 81 ? -7.210 7.963 -9.357 1.00 76.38 81 THR A N 1
ATOM 676 C CA . THR A 1 81 ? -8.546 7.396 -9.526 1.00 76.38 81 THR A CA 1
ATOM 677 C C . THR A 1 81 ? -8.566 6.422 -10.702 1.00 76.38 81 THR A C 1
ATOM 679 O O . THR A 1 81 ? -8.434 6.821 -11.856 1.00 76.38 81 THR A O 1
ATOM 682 N N . ASN A 1 82 ? -8.744 5.138 -10.395 1.00 76.31 82 ASN A N 1
ATOM 683 C CA . ASN A 1 82 ? -8.665 4.027 -11.333 1.00 76.31 82 ASN A CA 1
ATOM 684 C C . ASN A 1 82 ? -9.820 3.045 -11.107 1.00 76.31 82 ASN A C 1
ATOM 686 O O . ASN A 1 82 ? -10.161 2.712 -9.969 1.00 76.31 82 ASN A O 1
ATOM 690 N N . HIS A 1 83 ? -10.406 2.543 -12.193 1.00 78.62 83 HIS A N 1
ATOM 691 C CA . HIS A 1 83 ? -11.553 1.636 -12.148 1.00 78.62 83 HIS A CA 1
ATOM 692 C C . HIS A 1 83 ? -11.196 0.266 -12.721 1.00 78.62 83 HIS A C 1
ATOM 694 O O . HIS A 1 83 ? -10.697 0.160 -13.841 1.00 78.62 83 HIS A O 1
ATOM 700 N N . PHE A 1 84 ? -11.506 -0.785 -11.964 1.00 75.19 84 PHE A N 1
ATOM 701 C CA . PHE A 1 84 ? -11.243 -2.176 -12.314 1.00 75.19 84 PHE A CA 1
ATOM 702 C C . PHE A 1 84 ? -12.529 -3.001 -12.221 1.00 75.19 84 PHE A C 1
ATOM 704 O O . PHE A 1 84 ? -13.541 -2.583 -11.656 1.00 75.19 84 PHE A O 1
ATOM 711 N N . VAL A 1 85 ? -12.505 -4.210 -12.778 1.00 69.88 85 VAL A N 1
ATOM 712 C CA . VAL A 1 85 ? -13.611 -5.154 -12.593 1.00 69.88 85 VAL A CA 1
ATOM 713 C C . VAL A 1 85 ? -13.606 -5.618 -11.131 1.00 69.88 85 VAL A C 1
ATOM 715 O O . VAL A 1 85 ? -12.676 -6.293 -10.706 1.00 69.88 85 VAL A O 1
ATOM 718 N N . GLY A 1 86 ? -14.637 -5.244 -10.368 1.00 71.56 86 GLY A N 1
ATOM 719 C CA . GLY A 1 86 ? -14.827 -5.634 -8.962 1.00 71.56 86 GLY A CA 1
ATOM 720 C C . GLY A 1 86 ? -14.396 -4.588 -7.922 1.00 71.56 86 GLY A C 1
ATOM 721 O O . GLY A 1 86 ? -14.939 -4.585 -6.822 1.00 71.56 86 GLY A O 1
ATOM 722 N N . PHE A 1 87 ? -13.491 -3.659 -8.255 1.00 82.19 87 PHE A N 1
ATOM 723 C CA . PHE A 1 87 ? -13.081 -2.579 -7.343 1.00 82.19 87 PHE A CA 1
ATOM 724 C C . PHE A 1 87 ? -12.643 -1.302 -8.062 1.00 82.19 87 PHE A C 1
ATOM 726 O O . PHE A 1 87 ? -12.476 -1.253 -9.277 1.00 82.19 87 PHE A O 1
ATOM 733 N N . SER A 1 88 ? -12.449 -0.236 -7.297 1.00 79.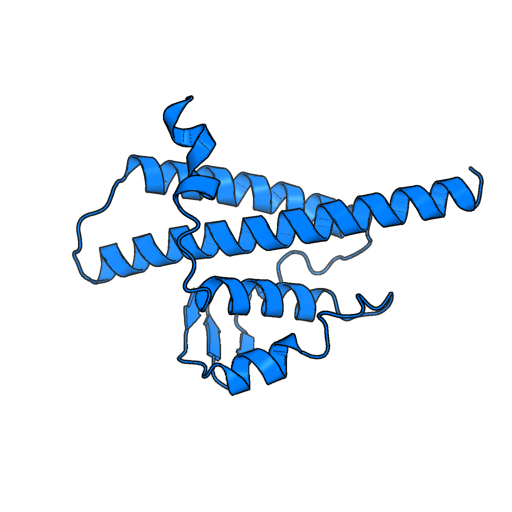19 88 SER A N 1
ATOM 734 C CA . SER A 1 88 ? -11.872 1.031 -7.732 1.00 79.19 88 SER A CA 1
ATOM 735 C C . SER A 1 88 ? -10.875 1.537 -6.695 1.00 79.19 88 SER A C 1
ATOM 737 O O . SER A 1 88 ? -11.017 1.277 -5.501 1.00 79.19 88 SER A O 1
ATOM 739 N N . ILE A 1 89 ? -9.879 2.280 -7.155 1.00 80.25 89 ILE A N 1
ATOM 740 C CA . ILE A 1 89 ? -9.064 3.147 -6.308 1.00 80.25 89 ILE A CA 1
ATOM 741 C C . ILE A 1 89 ? -9.604 4.550 -6.556 1.00 80.25 89 ILE A C 1
ATOM 743 O O . ILE A 1 89 ? -9.646 4.981 -7.702 1.00 80.25 89 ILE A O 1
ATOM 747 N N . VAL A 1 90 ? -10.103 5.226 -5.526 1.00 77.12 90 VAL A N 1
ATOM 748 C CA . VAL A 1 90 ? -10.691 6.569 -5.637 1.00 77.12 90 VAL A CA 1
ATOM 749 C C . VAL A 1 90 ? -9.983 7.462 -4.642 1.00 77.12 90 VAL A C 1
ATOM 751 O O . VAL A 1 90 ? -10.043 7.200 -3.443 1.00 77.12 90 VAL A O 1
ATOM 754 N N . ASP A 1 91 ? -9.273 8.474 -5.140 1.00 73.31 91 ASP A N 1
ATOM 755 C CA . ASP A 1 91 ? -8.453 9.371 -4.316 1.00 73.31 91 ASP A CA 1
ATOM 756 C C . ASP A 1 91 ? -7.517 8.604 -3.355 1.00 73.31 91 ASP A C 1
ATOM 758 O O . ASP A 1 91 ? -7.385 8.927 -2.174 1.00 73.31 91 ASP A O 1
ATOM 762 N N . GLY A 1 92 ? -6.897 7.526 -3.852 1.00 72.62 92 GLY A N 1
ATOM 763 C CA . GLY A 1 92 ? -6.005 6.660 -3.080 1.00 72.62 92 GLY A CA 1
ATOM 764 C C . GLY A 1 92 ? -6.689 5.718 -2.082 1.00 72.62 92 GLY A C 1
ATOM 765 O O . GLY A 1 92 ? -5.990 5.007 -1.362 1.00 72.62 92 GLY A O 1
ATOM 766 N N . LYS A 1 93 ? -8.026 5.683 -2.030 1.00 79.06 93 LYS A N 1
ATOM 767 C CA . LYS A 1 93 ? -8.803 4.745 -1.209 1.00 79.06 93 LYS A CA 1
ATOM 768 C C . LYS A 1 93 ? -9.239 3.538 -2.031 1.00 79.06 93 LYS A C 1
ATOM 770 O O . LYS A 1 93 ? -9.819 3.697 -3.103 1.00 79.06 93 LYS A O 1
ATOM 775 N N . PHE A 1 94 ? -9.049 2.336 -1.495 1.00 83.25 94 PHE A N 1
ATOM 776 C CA . PHE A 1 94 ? -9.616 1.127 -2.085 1.00 83.25 94 PHE A CA 1
ATOM 777 C C . PHE A 1 94 ? -11.124 1.042 -1.803 1.00 83.25 94 PHE A C 1
ATOM 779 O O . PHE A 1 94 ? -11.547 1.082 -0.645 1.00 83.25 94 PHE A O 1
ATOM 786 N N . VAL A 1 95 ? -11.936 0.910 -2.853 1.00 81.12 95 VAL A N 1
ATOM 787 C CA . VAL A 1 95 ? -13.402 0.835 -2.783 1.00 81.12 95 VAL A CA 1
ATOM 788 C C . VAL A 1 95 ? -13.900 -0.330 -3.634 1.00 81.12 95 VAL A C 1
ATOM 790 O O . VAL A 1 95 ? -13.672 -0.363 -4.838 1.00 81.12 95 VAL A O 1
ATOM 793 N N . GLY A 1 96 ? -14.632 -1.264 -3.036 1.00 77.19 96 GLY A N 1
ATOM 794 C CA . GLY A 1 96 ? -15.231 -2.396 -3.744 1.00 77.19 96 GLY A CA 1
ATOM 795 C C . GLY A 1 96 ? -15.214 -3.668 -2.910 1.00 77.19 96 GLY A C 1
ATOM 796 O O . GLY A 1 96 ? -14.555 -3.722 -1.874 1.00 77.19 96 GLY A O 1
ATOM 797 N N . ASP A 1 97 ? -15.945 -4.670 -3.385 1.00 68.50 97 ASP A N 1
ATOM 798 C CA . ASP A 1 97 ? -15.984 -6.015 -2.818 1.00 68.50 97 ASP A CA 1
ATOM 799 C C . ASP A 1 97 ? -15.599 -6.987 -3.939 1.00 68.50 97 ASP A C 1
ATOM 801 O O . ASP A 1 97 ? -16.291 -7.080 -4.957 1.00 68.50 97 ASP A O 1
ATOM 805 N N . VAL A 1 98 ? -14.430 -7.613 -3.807 1.00 69.38 98 VAL A N 1
ATOM 806 C CA . VAL A 1 98 ? -13.827 -8.465 -4.838 1.00 69.38 98 VAL A CA 1
ATOM 807 C C . VAL A 1 98 ? -13.796 -9.881 -4.297 1.00 69.38 98 VAL A C 1
ATOM 809 O O . VAL A 1 98 ? -13.289 -10.126 -3.208 1.00 69.38 98 VAL A O 1
ATOM 812 N N . THR A 1 99 ? -14.320 -10.823 -5.071 1.00 67.62 99 THR A N 1
ATOM 813 C CA . THR A 1 99 ? -14.245 -12.251 -4.733 1.00 67.62 99 THR A CA 1
ATOM 814 C C . THR A 1 99 ? -12.816 -12.785 -4.886 1.00 67.62 99 THR A C 1
ATOM 816 O O . THR A 1 99 ? -12.053 -12.284 -5.715 1.00 67.62 99 THR A O 1
ATOM 819 N N . ASP A 1 100 ? -12.462 -13.852 -4.160 1.00 67.69 100 ASP A N 1
ATOM 820 C CA . ASP A 1 100 ? -11.147 -14.511 -4.275 1.00 67.69 100 ASP A CA 1
ATOM 821 C C . ASP A 1 100 ? -10.808 -14.898 -5.728 1.00 67.69 100 ASP A C 1
ATOM 823 O O . ASP A 1 100 ? -9.672 -14.743 -6.174 1.00 67.69 100 ASP A O 1
ATOM 827 N N . GLU A 1 101 ? -11.803 -15.337 -6.507 1.00 64.81 101 GLU A N 1
ATOM 828 C CA . GLU A 1 101 ? -11.651 -15.680 -7.928 1.00 64.81 101 GLU A CA 1
ATOM 829 C C . GLU A 1 101 ? -11.317 -14.457 -8.796 1.00 64.81 101 GLU A C 1
ATOM 831 O O . GLU A 1 101 ? -10.479 -14.537 -9.698 1.00 64.81 101 GLU A O 1
ATOM 836 N N . GLN A 1 102 ? -11.933 -13.304 -8.518 1.00 64.75 102 GLN A N 1
ATOM 837 C CA . GLN A 1 102 ? -11.625 -12.047 -9.203 1.00 64.75 102 GLN A CA 1
ATOM 838 C C . GLN A 1 102 ? -10.245 -11.516 -8.795 1.00 64.75 102 GLN A C 1
ATOM 840 O O . GLN A 1 102 ? -9.503 -11.039 -9.653 1.00 64.75 102 GLN A O 1
ATOM 845 N N . LEU A 1 103 ? -9.861 -11.654 -7.523 1.00 65.12 103 LEU A N 1
ATOM 846 C CA . LEU A 1 103 ? -8.524 -11.306 -7.043 1.00 65.12 103 LEU A CA 1
ATOM 847 C C . LEU A 1 103 ? -7.456 -12.177 -7.717 1.00 65.12 103 LEU A C 1
ATOM 849 O O . LEU A 1 103 ? -6.438 -11.663 -8.185 1.00 65.12 103 LEU A O 1
ATOM 853 N N . PHE A 1 104 ? -7.707 -13.481 -7.838 1.00 63.53 104 PHE A N 1
ATOM 854 C CA . PHE A 1 104 ? -6.835 -14.411 -8.546 1.00 63.53 104 PHE A CA 1
ATOM 855 C C . PHE A 1 104 ? -6.734 -14.053 -10.034 1.00 63.53 104 PHE A C 1
ATOM 857 O O . PHE A 1 104 ? -5.635 -13.928 -10.554 1.00 63.53 104 PHE A O 1
ATOM 864 N N . ALA A 1 105 ? -7.838 -13.748 -10.720 1.00 60.56 105 ALA A N 1
ATOM 865 C CA . ALA A 1 105 ? -7.800 -13.331 -12.128 1.00 60.56 105 ALA A CA 1
ATOM 866 C C . ALA A 1 105 ? -6.957 -12.060 -12.380 1.00 60.56 105 ALA A C 1
ATOM 868 O O . ALA A 1 105 ? -6.392 -11.889 -13.466 1.00 60.56 105 ALA A O 1
ATOM 869 N N . ILE A 1 106 ? -6.861 -11.180 -11.379 1.00 58.22 106 ILE A N 1
ATOM 870 C CA . ILE A 1 106 ? -6.073 -9.941 -11.419 1.00 58.22 106 ILE A CA 1
ATOM 871 C C . ILE A 1 106 ? -4.593 -10.206 -11.086 1.00 58.22 106 ILE A C 1
ATOM 873 O O . ILE A 1 106 ? -3.716 -9.573 -11.674 1.00 58.22 106 ILE A O 1
ATOM 877 N N . THR A 1 107 ? -4.301 -11.172 -10.208 1.00 53.69 107 THR A N 1
ATOM 878 C CA . THR A 1 107 ? -2.963 -11.401 -9.619 1.00 53.69 107 THR A CA 1
ATOM 879 C C . THR A 1 107 ? -2.199 -12.612 -10.196 1.00 53.69 107 THR A C 1
ATOM 881 O O . THR A 1 107 ? -0.968 -12.580 -10.267 1.00 53.69 107 THR A O 1
ATOM 884 N N . ASP A 1 108 ? -2.894 -13.653 -10.673 1.00 43.59 108 ASP A N 1
ATOM 885 C CA . ASP A 1 108 ? -2.355 -14.966 -11.091 1.00 43.59 108 ASP A CA 1
ATOM 886 C C . ASP A 1 108 ? -1.419 -14.890 -12.303 1.00 43.59 108 ASP A C 1
ATOM 888 O O . ASP A 1 108 ? -0.406 -15.585 -12.385 1.00 43.59 108 ASP A O 1
ATOM 892 N N . LYS A 1 109 ? -1.653 -13.946 -13.217 1.00 44.28 109 LYS A N 1
ATOM 893 C CA . LYS A 1 109 ? -0.762 -13.747 -14.371 1.00 44.28 109 LYS A CA 1
ATOM 894 C C . LYS A 1 109 ? 0.655 -13.279 -13.993 1.00 44.28 109 LYS A C 1
ATOM 896 O O . LYS A 1 109 ? 1.516 -13.238 -14.870 1.00 44.28 109 LYS A O 1
ATOM 901 N N . TRP A 1 110 ? 0.924 -12.926 -12.730 1.00 49.59 110 TRP A N 1
ATOM 902 C CA . TRP A 1 110 ? 2.074 -12.082 -12.377 1.00 49.59 110 TRP A CA 1
ATOM 903 C C . TRP A 1 110 ? 2.901 -12.565 -11.176 1.00 49.59 110 TRP A C 1
ATOM 905 O O . TRP A 1 110 ? 3.973 -12.012 -10.919 1.00 49.59 110 TRP A O 1
ATOM 915 N N . TYR A 1 111 ? 2.486 -13.643 -10.496 1.00 36.97 111 TYR A N 1
ATOM 916 C CA . TYR A 1 111 ? 3.267 -14.271 -9.417 1.00 36.97 111 TYR A CA 1
ATOM 917 C C . TYR A 1 111 ? 4.580 -14.905 -9.931 1.00 36.97 111 TYR A C 1
ATOM 919 O O . TYR A 1 111 ? 5.566 -14.988 -9.198 1.00 36.97 111 TYR A O 1
ATOM 927 N N . TYR A 1 112 ? 4.633 -15.290 -11.217 1.00 35.38 112 TYR A N 1
ATOM 928 C CA . TYR A 1 112 ? 5.732 -16.079 -11.798 1.00 35.38 112 TYR A CA 1
ATOM 929 C C . TYR A 1 112 ? 6.689 -15.331 -12.745 1.00 35.38 112 TYR A C 1
ATOM 931 O O . TYR A 1 112 ? 7.657 -15.927 -13.218 1.00 35.38 112 TYR A O 1
ATOM 939 N N . GLY A 1 113 ? 6.515 -14.028 -12.988 1.00 41.50 113 GLY A N 1
ATOM 940 C CA . GLY A 1 113 ? 7.466 -13.278 -13.815 1.00 41.50 113 GLY A CA 1
ATOM 941 C C . GLY A 1 113 ? 7.218 -11.778 -13.814 1.00 41.50 113 GLY A C 1
ATOM 942 O O . GLY A 1 113 ? 6.218 -11.325 -14.347 1.00 41.50 113 GLY A O 1
ATOM 943 N N . PHE A 1 114 ? 8.148 -11.003 -13.246 1.00 44.59 114 PHE A N 1
ATOM 944 C CA . PHE A 1 114 ? 8.204 -9.550 -13.432 1.00 44.59 114 PHE A CA 1
ATOM 945 C C . PHE A 1 114 ? 8.762 -9.292 -14.842 1.00 44.59 114 PHE A C 1
ATOM 947 O O . PHE A 1 114 ? 9.945 -9.578 -15.059 1.00 44.59 114 PHE A O 1
ATOM 954 N N . PRO A 1 115 ? 7.961 -8.849 -15.828 1.00 46.16 115 PRO A N 1
ATOM 955 C CA . PRO A 1 115 ? 8.463 -8.662 -17.177 1.00 46.16 115 PRO A CA 1
ATOM 956 C C . PRO A 1 115 ? 9.282 -7.370 -17.244 1.00 46.16 115 PRO A C 1
ATOM 958 O O . PRO A 1 115 ? 8.931 -6.348 -16.662 1.00 46.16 115 PRO A O 1
ATOM 961 N N . VAL A 1 116 ? 10.385 -7.422 -17.988 1.00 49.53 116 VAL A N 1
ATOM 962 C CA . VAL A 1 116 ? 11.336 -6.316 -18.199 1.00 49.53 116 VAL A CA 1
ATOM 963 C C . VAL A 1 116 ? 10.706 -5.144 -18.986 1.00 49.53 116 VAL A C 1
ATOM 965 O O . VAL A 1 116 ? 11.327 -4.097 -19.136 1.00 49.53 116 VAL A O 1
ATOM 968 N N . SER A 1 117 ? 9.456 -5.266 -19.445 1.00 47.88 117 SER A N 1
ATOM 969 C CA . SER A 1 117 ? 8.714 -4.207 -20.129 1.00 47.88 117 SER A CA 1
ATOM 970 C C . SER A 1 117 ? 7.310 -3.986 -19.537 1.00 47.88 117 SER A C 1
ATOM 972 O O . SER A 1 117 ? 6.493 -4.897 -19.448 1.00 47.88 117 SER A O 1
ATOM 974 N N . ALA A 1 118 ? 7.043 -2.726 -19.180 1.00 51.66 118 ALA A N 1
ATOM 975 C CA . ALA A 1 118 ? 5.736 -2.054 -19.139 1.00 51.66 118 ALA A CA 1
ATOM 976 C C . ALA A 1 118 ? 4.664 -2.413 -18.082 1.00 51.66 118 ALA A C 1
ATOM 978 O O . ALA A 1 118 ? 3.663 -1.707 -18.036 1.00 51.66 118 ALA A O 1
ATOM 979 N N . ASN A 1 119 ? 4.843 -3.395 -17.188 1.00 61.06 119 ASN A N 1
ATOM 980 C CA . ASN A 1 119 ? 3.766 -3.793 -16.249 1.00 61.06 119 ASN A CA 1
ATOM 981 C C . ASN A 1 119 ? 3.997 -3.439 -14.758 1.00 61.06 119 ASN A C 1
ATOM 983 O O . ASN A 1 119 ? 3.414 -4.074 -13.880 1.00 61.06 119 ASN A O 1
ATOM 987 N N . HIS A 1 120 ? 4.815 -2.427 -14.432 1.00 72.12 120 HIS A N 1
ATOM 988 C CA . HIS A 1 120 ? 5.077 -2.025 -13.032 1.00 72.12 120 HIS A CA 1
ATOM 989 C C . HIS A 1 120 ? 3.830 -1.464 -12.324 1.00 72.12 120 HIS A C 1
ATOM 991 O O . HIS A 1 120 ? 3.542 -1.849 -11.196 1.00 72.12 120 HIS A O 1
ATOM 997 N N . TYR A 1 121 ? 3.028 -0.653 -13.017 1.00 75.69 121 TYR A N 1
ATOM 998 C CA . TYR A 1 121 ? 1.748 -0.149 -12.512 1.00 75.69 121 TYR A CA 1
ATOM 999 C C . TYR A 1 121 ? 0.792 -1.298 -12.143 1.00 75.69 121 TYR A C 1
ATOM 1001 O O . TYR A 1 121 ? 0.173 -1.305 -11.083 1.00 75.69 121 TYR A O 1
ATOM 1009 N N . GLN A 1 122 ? 0.718 -2.334 -12.986 1.00 75.12 122 GLN A N 1
ATOM 1010 C CA . GLN A 1 122 ? -0.131 -3.503 -12.731 1.00 75.12 122 GLN A CA 1
ATOM 1011 C C . GLN A 1 122 ? 0.349 -4.317 -11.521 1.00 75.12 122 GLN A C 1
ATOM 1013 O O . GLN A 1 122 ? -0.475 -4.840 -10.768 1.00 75.12 122 GLN A O 1
ATOM 1018 N N . PHE A 1 123 ? 1.666 -4.404 -11.306 1.00 80.25 123 PHE A N 1
ATOM 1019 C CA . PHE A 1 123 ? 2.245 -4.989 -10.095 1.00 80.25 123 PHE A CA 1
ATOM 1020 C C . PHE A 1 123 ? 1.853 -4.192 -8.841 1.00 80.25 123 PHE A C 1
ATOM 1022 O O . PHE A 1 123 ? 1.419 -4.791 -7.860 1.00 80.25 123 PHE A O 1
ATOM 1029 N N . GLU A 1 124 ? 1.940 -2.862 -8.885 1.00 86.25 124 GLU A N 1
ATOM 1030 C CA . GLU A 1 124 ? 1.568 -1.974 -7.773 1.00 86.25 124 GLU A CA 1
ATOM 1031 C C . GLU A 1 124 ? 0.086 -2.126 -7.397 1.00 86.25 124 GLU A C 1
ATOM 1033 O O . GLU A 1 124 ? -0.232 -2.364 -6.230 1.00 86.25 124 GLU A O 1
ATOM 1038 N N . VAL A 1 125 ? -0.811 -2.100 -8.391 1.00 83.88 125 VAL A N 1
ATOM 1039 C CA . VAL A 1 125 ? -2.251 -2.344 -8.194 1.00 83.88 125 VAL A CA 1
ATOM 1040 C C . VAL A 1 125 ? -2.505 -3.733 -7.605 1.00 83.88 125 VAL A C 1
ATOM 1042 O O . VAL A 1 125 ? -3.298 -3.869 -6.674 1.00 83.88 125 VAL A O 1
ATOM 1045 N N . SER A 1 126 ? -1.817 -4.764 -8.108 1.00 79.94 126 SER A N 1
ATOM 1046 C CA . SER A 1 126 ? -1.958 -6.139 -7.612 1.00 79.94 126 SER A CA 1
ATOM 1047 C C . SER A 1 126 ? -1.524 -6.257 -6.153 1.00 79.94 126 SER A C 1
ATOM 1049 O O . SER A 1 126 ? -2.242 -6.843 -5.346 1.00 79.94 126 SER A O 1
ATOM 1051 N N . CYS A 1 127 ? -0.382 -5.664 -5.788 1.00 85.75 127 CYS A N 1
ATOM 1052 C CA . CYS A 1 127 ? 0.070 -5.609 -4.401 1.00 85.75 127 CYS A CA 1
ATOM 1053 C C . CYS A 1 127 ? -0.954 -4.908 -3.511 1.00 85.75 127 CYS A C 1
ATOM 1055 O O . CYS A 1 127 ? -1.287 -5.434 -2.449 1.00 85.75 127 CYS A O 1
ATOM 1057 N N . TYR A 1 128 ? -1.481 -3.760 -3.942 1.00 86.69 128 TYR A N 1
ATOM 1058 C CA . TYR A 1 128 ? -2.437 -3.022 -3.131 1.00 86.69 128 TYR A CA 1
ATOM 1059 C C . TYR A 1 128 ? -3.726 -3.818 -2.928 1.00 86.69 128 TYR A C 1
ATOM 1061 O O . TYR A 1 128 ? -4.110 -4.048 -1.781 1.00 86.69 128 TYR A O 1
ATOM 1069 N N . ALA A 1 129 ? -4.314 -4.347 -4.006 1.00 83.69 129 ALA A N 1
ATOM 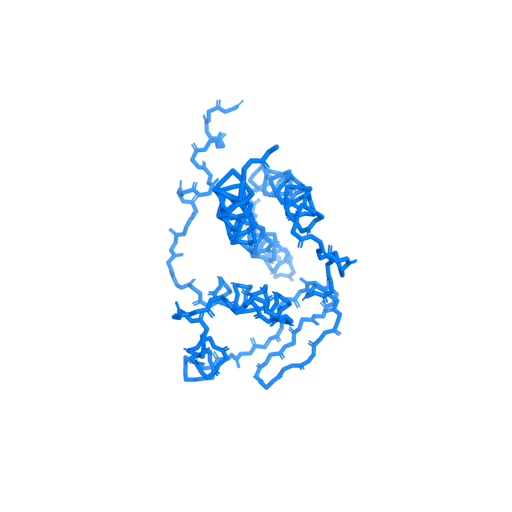1070 C CA . ALA A 1 129 ? -5.495 -5.202 -3.937 1.00 83.69 129 ALA A CA 1
ATOM 1071 C C . ALA A 1 129 ? -5.268 -6.396 -2.999 1.00 83.69 129 ALA A C 1
ATOM 1073 O O . ALA A 1 129 ? -6.020 -6.569 -2.045 1.00 83.69 129 ALA A O 1
ATOM 1074 N N . MET 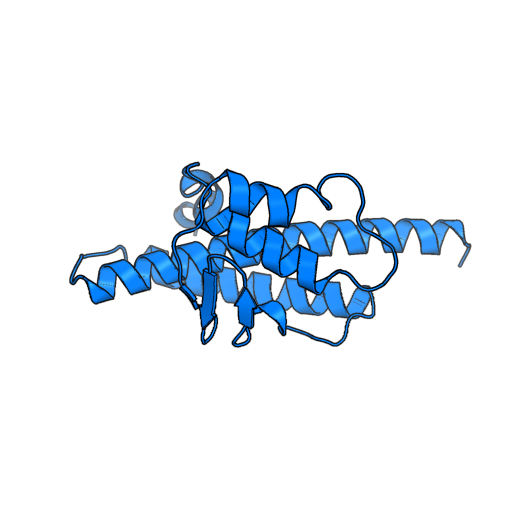A 1 130 ? -4.184 -7.160 -3.182 1.00 84.12 130 MET A N 1
ATOM 1075 C CA . MET A 1 130 ? -3.874 -8.300 -2.312 1.00 84.12 130 MET A CA 1
ATOM 1076 C C . MET A 1 130 ? -3.797 -7.904 -0.840 1.00 84.12 130 MET A C 1
ATOM 1078 O O . MET A 1 130 ? -4.353 -8.601 -0.001 1.00 84.12 130 MET A O 1
ATOM 1082 N N . THR A 1 131 ? -3.151 -6.781 -0.505 1.00 87.38 131 THR A N 1
ATOM 1083 C CA . THR A 1 131 ? -3.061 -6.359 0.900 1.00 87.38 131 THR A CA 1
ATOM 1084 C C . THR A 1 131 ? -4.418 -6.022 1.512 1.00 87.38 131 THR A C 1
ATOM 1086 O O . THR A 1 131 ? -4.594 -6.263 2.706 1.00 87.38 131 THR A O 1
ATOM 1089 N N . GLN A 1 132 ? -5.370 -5.500 0.730 1.00 84.88 132 GLN A N 1
ATOM 1090 C CA . GLN A 1 132 ? -6.715 -5.155 1.207 1.00 84.88 132 GLN A CA 1
ATOM 1091 C C . GLN A 1 132 ? -7.553 -6.394 1.538 1.00 84.88 132 GLN A C 1
ATOM 1093 O O . GLN A 1 132 ? -8.279 -6.374 2.528 1.00 84.88 132 GLN A O 1
ATOM 1098 N N . PHE A 1 133 ? -7.409 -7.472 0.762 1.00 78.81 133 PHE A N 1
ATOM 1099 C CA . PHE A 1 133 ? -8.123 -8.738 0.990 1.00 78.81 133 PHE A CA 1
ATOM 1100 C C . PHE A 1 133 ? -7.375 -9.719 1.889 1.00 78.81 133 PHE A C 1
ATOM 1102 O O . PHE A 1 133 ? -7.934 -10.732 2.298 1.00 78.81 133 PHE A O 1
ATOM 1109 N N . ASP A 1 134 ? -6.114 -9.436 2.204 1.00 78.31 134 ASP A N 1
ATOM 1110 C CA . ASP A 1 134 ? -5.313 -10.289 3.065 1.00 78.31 134 ASP A CA 1
ATOM 1111 C C . ASP A 1 134 ? -5.936 -10.399 4.466 1.00 78.31 134 ASP A C 1
ATOM 1113 O O . ASP A 1 134 ? -5.984 -9.427 5.228 1.00 78.31 134 ASP A O 1
ATOM 1117 N N . THR A 1 135 ? -6.389 -11.608 4.802 1.00 73.19 135 THR A N 1
ATOM 1118 C CA . THR A 1 135 ? -6.967 -11.949 6.106 1.00 73.19 135 THR A CA 1
ATOM 1119 C C . THR A 1 135 ? -5.911 -12.125 7.197 1.00 73.19 135 THR A C 1
ATOM 1121 O O . THR A 1 135 ? -6.262 -12.237 8.371 1.00 73.19 135 THR A O 1
ATOM 1124 N N . GLU A 1 136 ? -4.621 -12.185 6.845 1.00 80.75 136 GLU A N 1
ATOM 1125 C CA . GLU A 1 136 ? -3.547 -12.301 7.828 1.00 80.75 136 GLU A CA 1
ATOM 1126 C C . GLU A 1 136 ? -3.406 -11.018 8.662 1.00 80.75 136 GLU A C 1
ATOM 1128 O O . GLU A 1 136 ? -3.228 -9.902 8.151 1.00 80.75 136 GLU A O 1
ATOM 1133 N N . ASP A 1 137 ? -3.394 -11.184 9.987 1.00 79.25 137 ASP A N 1
ATOM 1134 C CA . ASP A 1 137 ? -3.055 -10.101 10.902 1.00 79.25 137 ASP A CA 1
ATOM 1135 C C . ASP A 1 137 ? -1.547 -9.807 10.852 1.00 79.25 137 ASP A C 1
ATOM 1137 O O . ASP A 1 137 ? -0.716 -10.460 11.487 1.00 79.25 137 ASP A O 1
ATOM 1141 N N . ARG A 1 138 ? -1.192 -8.771 10.087 1.00 85.00 138 ARG A N 1
ATOM 1142 C CA . ARG A 1 138 ? 0.182 -8.261 9.972 1.00 85.00 138 ARG A CA 1
ATOM 1143 C C . ARG A 1 138 ? 0.527 -7.187 11.007 1.00 85.00 138 ARG A C 1
ATOM 1145 O O . ARG A 1 138 ? 1.638 -6.656 10.961 1.00 85.00 138 ARG A O 1
ATOM 1152 N N . THR A 1 139 ? -0.364 -6.874 11.950 1.00 83.12 139 THR A N 1
ATOM 1153 C CA . THR A 1 139 ? -0.165 -5.792 12.932 1.00 83.12 139 THR A CA 1
ATOM 1154 C C . THR A 1 139 ? 1.114 -6.005 13.744 1.00 83.12 139 THR A C 1
ATOM 1156 O O . THR A 1 139 ? 1.934 -5.097 13.863 1.00 83.12 139 THR A O 1
ATOM 1159 N N . GLY A 1 140 ? 1.353 -7.224 14.241 1.00 83.88 140 GLY A N 1
ATOM 1160 C CA . GLY A 1 140 ? 2.560 -7.539 15.016 1.00 83.88 140 GLY A CA 1
ATOM 1161 C C . GLY A 1 140 ? 3.866 -7.333 14.240 1.00 83.88 140 GLY A C 1
ATOM 1162 O O . GLY A 1 140 ? 4.861 -6.901 14.815 1.00 83.88 140 GLY A O 1
ATOM 1163 N N . MET A 1 141 ? 3.858 -7.589 12.929 1.00 89.38 141 MET A N 1
ATOM 1164 C CA . MET A 1 141 ? 5.010 -7.365 12.053 1.00 89.38 141 MET A CA 1
ATOM 1165 C C . MET A 1 141 ? 5.224 -5.873 11.770 1.00 89.38 141 MET A C 1
ATOM 1167 O O . MET A 1 141 ? 6.355 -5.398 11.848 1.00 89.38 141 MET A O 1
ATOM 1171 N N . LEU A 1 142 ? 4.157 -5.147 11.424 1.00 91.75 142 LEU A N 1
ATOM 1172 C CA . LEU A 1 142 ? 4.225 -3.732 11.045 1.00 91.75 142 LEU A CA 1
ATOM 1173 C C . LEU A 1 142 ? 4.610 -2.841 12.228 1.00 91.75 142 LEU A C 1
ATOM 1175 O O . LEU A 1 142 ? 5.435 -1.943 12.092 1.00 91.75 142 LEU A O 1
ATOM 1179 N N . TYR A 1 143 ? 4.067 -3.136 13.406 1.00 91.62 143 TYR A N 1
ATOM 1180 C CA . TYR A 1 143 ? 4.276 -2.355 14.622 1.00 91.62 143 TYR A CA 1
ATOM 1181 C C . TYR A 1 143 ? 5.353 -2.946 15.541 1.00 91.62 143 TYR A C 1
ATOM 1183 O O . TYR A 1 143 ? 5.435 -2.572 16.711 1.00 91.62 143 TYR A O 1
ATOM 1191 N N . LYS A 1 144 ? 6.202 -3.855 15.044 1.00 89.69 144 LYS A N 1
ATOM 1192 C CA . LYS A 1 144 ? 7.267 -4.474 15.854 1.00 89.69 144 LYS A CA 1
ATOM 1193 C C . LYS A 1 144 ? 8.203 -3.432 16.488 1.00 89.69 144 LYS A C 1
ATOM 1195 O O . LYS A 1 144 ? 8.607 -3.587 17.635 1.00 89.69 144 LYS A O 1
ATOM 1200 N N . ASP A 1 145 ? 8.482 -2.350 15.759 1.00 86.94 145 ASP A N 1
ATOM 1201 C CA . ASP A 1 145 ? 9.404 -1.288 16.172 1.00 86.94 145 ASP A CA 1
ATOM 1202 C C . ASP A 1 145 ? 8.680 -0.117 16.857 1.00 86.94 145 ASP A C 1
ATOM 1204 O O . ASP A 1 145 ? 9.324 0.788 17.382 1.00 86.94 145 ASP A O 1
ATOM 1208 N N . PHE A 1 146 ? 7.343 -0.134 16.896 1.00 85.88 146 PHE A N 1
ATOM 1209 C CA . PHE A 1 146 ? 6.547 0.882 17.586 1.00 85.88 146 PHE A CA 1
ATOM 1210 C C . PHE A 1 146 ? 6.799 0.862 19.098 1.00 85.88 146 PHE A C 1
ATOM 1212 O O . PHE A 1 146 ? 6.921 1.913 19.706 1.00 85.88 146 PHE A O 1
ATOM 1219 N N . LYS A 1 147 ? 6.949 -0.328 19.699 1.00 68.12 147 LYS A N 1
ATOM 1220 C CA . LYS A 1 147 ? 7.200 -0.481 21.146 1.00 68.12 147 LYS A CA 1
ATOM 1221 C C . LYS A 1 147 ? 8.644 -0.180 21.574 1.00 68.12 147 LYS A C 1
ATOM 1223 O O . LYS A 1 147 ? 8.922 -0.184 22.768 1.00 68.12 147 LYS A O 1
ATOM 1228 N N . ASN A 1 148 ? 9.549 0.011 20.614 1.00 62.56 148 ASN A N 1
ATOM 1229 C CA . ASN A 1 148 ? 10.979 0.228 20.852 1.00 62.56 148 ASN A CA 1
ATOM 1230 C C . ASN A 1 148 ? 11.404 1.697 20.654 1.00 62.56 148 ASN A C 1
ATOM 1232 O O . ASN A 1 148 ? 12.597 1.986 20.735 1.00 62.56 148 ASN A O 1
ATOM 1236 N N . ASN A 1 149 ? 10.455 2.594 20.364 1.00 51.94 149 ASN A N 1
ATOM 1237 C CA . ASN A 1 149 ? 10.643 4.046 20.257 1.00 51.94 149 ASN A CA 1
ATOM 1238 C C . ASN A 1 149 ? 9.900 4.762 21.385 1.00 51.94 149 ASN A C 1
ATOM 1240 O O . ASN A 1 149 ? 10.345 5.876 21.733 1.00 51.94 149 ASN A O 1
#